Protein AF-A0A561TU71-F1 (afdb_monomer_lite)

Sequence (64 aa):
MGRADVGSLLSVALTTAVGEPPARGAVTLLRTGVRPSFSLAEARCVERIAGHMAIVAERNAEPA

Structure (mmCIF, N/CA/C/O backbone):
data_AF-A0A561TU71-F1
#
_entry.id   AF-A0A561TU71-F1
#
loop_
_atom_site.group_PDB
_atom_site.id
_atom_site.type_symbol
_atom_site.label_atom_id
_atom_site.label_alt_id
_atom_site.label_comp_id
_atom_site.label_asym_id
_atom_site.label_entity_id
_atom_site.label_seq_id
_atom_site.pdbx_PDB_ins_code
_atom_site.Cartn_x
_atom_site.Cartn_y
_atom_site.Cartn_z
_atom_site.occupancy
_atom_site.B_iso_or_equiv
_atom_site.auth_seq_id
_atom_site.auth_comp_id
_atom_site.auth_asym_id
_atom_site.auth_atom_id
_atom_site.pdbx_PDB_model_num
ATOM 1 N N . MET A 1 1 ? -17.606 -18.622 -0.528 1.00 46.66 1 MET A N 1
ATOM 2 C CA . MET A 1 1 ? -16.472 -17.674 -0.581 1.00 46.66 1 MET A CA 1
ATOM 3 C C . MET A 1 1 ? -16.867 -16.441 0.225 1.00 46.66 1 MET A C 1
ATOM 5 O O . MET A 1 1 ? -17.870 -15.831 -0.119 1.00 46.66 1 MET A O 1
ATOM 9 N N . GLY A 1 2 ? -16.203 -16.150 1.347 1.00 71.38 2 GLY A N 1
ATOM 10 C CA . GLY A 1 2 ? -16.577 -15.031 2.227 1.00 71.38 2 GLY A CA 1
ATOM 11 C C . GLY A 1 2 ? -16.051 -13.692 1.703 1.00 71.38 2 GLY A C 1
ATOM 12 O O . GLY A 1 2 ? -14.914 -13.624 1.241 1.00 71.38 2 GLY A O 1
ATOM 13 N N . ARG A 1 3 ? -16.867 -12.632 1.763 1.00 77.25 3 ARG A N 1
ATOM 14 C CA . ARG A 1 3 ? -16.419 -11.258 1.489 1.00 77.25 3 ARG A CA 1
ATOM 15 C C . ARG A 1 3 ? -15.597 -10.775 2.685 1.00 77.25 3 ARG A C 1
ATOM 17 O O . ARG A 1 3 ? -16.067 -10.872 3.814 1.00 77.25 3 ARG A O 1
ATOM 24 N N . ALA A 1 4 ? -14.386 -10.278 2.445 1.00 75.81 4 ALA A N 1
ATOM 25 C CA . ALA A 1 4 ? -13.585 -9.673 3.503 1.00 75.81 4 ALA A CA 1
ATOM 26 C C . ALA A 1 4 ? -14.209 -8.332 3.919 1.00 75.81 4 ALA A C 1
ATOM 28 O O . ALA A 1 4 ? -14.459 -7.475 3.069 1.00 75.81 4 ALA A O 1
ATOM 29 N N . ASP A 1 5 ? -14.457 -8.163 5.215 1.00 87.94 5 ASP A N 1
ATOM 30 C CA . ASP A 1 5 ? -14.911 -6.899 5.794 1.00 87.94 5 ASP A CA 1
ATOM 31 C C . ASP A 1 5 ? -13.712 -5.955 5.970 1.00 87.94 5 ASP A C 1
ATOM 33 O O . ASP A 1 5 ? -13.007 -5.988 6.982 1.00 87.94 5 ASP A O 1
ATOM 37 N N . VAL A 1 6 ? -13.404 -5.197 4.915 1.00 90.19 6 VAL A N 1
ATOM 38 C CA . VAL A 1 6 ? -12.272 -4.262 4.869 1.00 90.19 6 VAL A CA 1
ATOM 39 C C . VAL A 1 6 ? -12.729 -2.901 5.384 1.00 90.19 6 VAL A C 1
ATOM 41 O O . VAL A 1 6 ? -13.481 -2.202 4.711 1.00 90.19 6 VAL A O 1
ATOM 44 N N . GLY A 1 7 ? -12.229 -2.508 6.555 1.00 92.25 7 GLY A N 1
ATOM 45 C CA . GLY A 1 7 ? -12.514 -1.206 7.163 1.00 92.25 7 GLY A CA 1
ATOM 46 C C . GLY A 1 7 ? -11.594 -0.087 6.667 1.00 92.25 7 GLY A C 1
ATOM 47 O O . GLY A 1 7 ? -11.988 1.075 6.653 1.00 92.25 7 GLY A O 1
ATOM 48 N N . SER A 1 8 ? -10.368 -0.405 6.237 1.00 94.56 8 SER A N 1
ATOM 49 C CA . SER A 1 8 ? -9.474 0.567 5.590 1.00 94.56 8 SER A CA 1
ATOM 50 C C . SER A 1 8 ? -8.462 -0.103 4.663 1.00 94.56 8 SER A C 1
ATOM 52 O O . SER A 1 8 ? -8.102 -1.269 4.845 1.00 94.56 8 SER A O 1
ATOM 54 N N . LEU A 1 9 ? -7.989 0.649 3.667 1.00 96.12 9 LEU A N 1
ATOM 55 C CA . LEU A 1 9 ? -6.924 0.229 2.759 1.00 96.12 9 LEU A CA 1
ATOM 56 C C . LEU A 1 9 ? -5.878 1.332 2.594 1.00 96.12 9 LEU A C 1
ATOM 58 O O . LEU A 1 9 ? -6.193 2.516 2.694 1.00 96.12 9 LEU A O 1
ATOM 62 N N . LEU A 1 10 ? -4.645 0.926 2.308 1.00 96.69 10 LEU A N 1
ATOM 63 C CA . LEU A 1 10 ? -3.546 1.805 1.921 1.00 96.69 10 LEU A CA 1
ATOM 64 C C . LEU A 1 10 ? -2.917 1.239 0.652 1.00 96.69 10 LEU A C 1
ATOM 66 O O . LEU A 1 10 ? -2.494 0.085 0.646 1.00 96.69 10 LEU A O 1
ATOM 70 N N . SER A 1 11 ? -2.868 2.040 -0.411 1.00 96.00 11 SER A N 1
ATOM 71 C CA . SER A 1 11 ? -2.284 1.646 -1.692 1.00 96.00 11 SER A CA 1
ATOM 72 C C . SER A 1 11 ? -1.162 2.601 -2.069 1.00 96.00 11 SER A C 1
ATOM 74 O O . SER A 1 11 ? -1.359 3.815 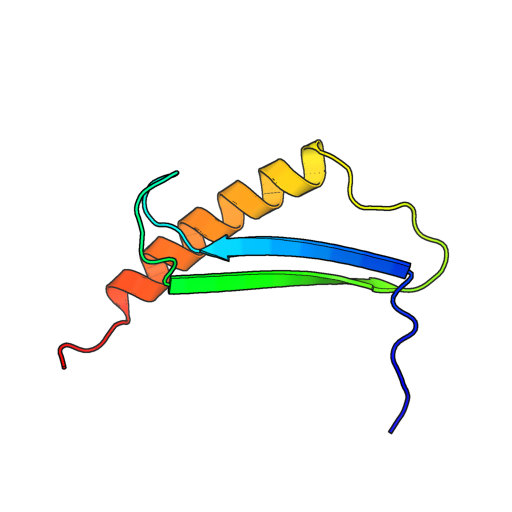-2.044 1.00 96.00 11 SER A O 1
ATOM 76 N N . VAL A 1 12 ? 0.007 2.055 -2.398 1.00 93.69 12 VAL A N 1
ATOM 77 C CA . VAL A 1 12 ? 1.203 2.826 -2.751 1.00 93.69 12 VAL A CA 1
ATOM 78 C C . VAL A 1 12 ? 1.800 2.279 -4.041 1.00 93.69 12 VAL A C 1
ATOM 80 O O . VAL A 1 12 ? 1.949 1.068 -4.200 1.00 93.69 12 VAL A O 1
ATOM 83 N N . ALA A 1 13 ? 2.138 3.172 -4.968 1.00 91.69 13 ALA A N 1
ATOM 84 C CA . ALA A 1 13 ? 2.752 2.807 -6.238 1.00 91.69 13 ALA A CA 1
ATOM 85 C C . ALA A 1 13 ? 4.191 2.296 -6.046 1.00 91.69 13 ALA A C 1
ATOM 87 O O . ALA A 1 13 ? 4.950 2.819 -5.233 1.00 91.69 13 ALA A O 1
ATOM 88 N N . LEU A 1 14 ? 4.578 1.293 -6.834 1.00 91.44 14 LEU A N 1
ATOM 89 C CA . LEU A 1 14 ? 5.953 0.807 -6.915 1.00 91.44 14 LEU A CA 1
ATOM 90 C C . LEU A 1 14 ? 6.728 1.677 -7.914 1.00 91.44 14 LEU A C 1
ATOM 92 O O . LEU A 1 14 ? 6.687 1.434 -9.122 1.00 91.44 14 LEU A O 1
ATOM 96 N N . THR A 1 15 ? 7.411 2.705 -7.413 1.00 82.94 15 THR A N 1
ATOM 97 C CA . THR A 1 15 ? 8.232 3.630 -8.212 1.00 82.94 15 THR A CA 1
ATOM 98 C C . THR A 1 15 ? 9.691 3.567 -7.767 1.00 82.94 15 THR A C 1
ATOM 100 O O . THR A 1 15 ? 9.964 3.649 -6.570 1.00 82.94 15 THR A O 1
ATOM 103 N N . THR A 1 16 ? 10.627 3.431 -8.709 1.00 73.38 16 THR A N 1
ATOM 104 C CA . THR A 1 16 ? 12.077 3.395 -8.431 1.00 73.38 16 THR A CA 1
ATOM 105 C C . THR A 1 16 ? 12.629 4.779 -8.077 1.00 73.38 16 THR A C 1
ATOM 107 O O . THR A 1 16 ? 13.506 4.888 -7.223 1.00 73.38 16 THR A O 1
ATOM 110 N N . ALA A 1 17 ? 12.046 5.839 -8.645 1.00 70.06 17 ALA A N 1
ATOM 111 C CA . ALA A 1 17 ? 12.227 7.225 -8.231 1.00 70.06 17 ALA A CA 1
ATOM 112 C C . ALA A 1 17 ? 10.861 7.884 -7.984 1.00 70.06 17 ALA A C 1
ATOM 114 O O . ALA A 1 17 ? 9.901 7.669 -8.727 1.00 70.06 17 ALA A O 1
ATOM 115 N N . VAL A 1 18 ? 10.756 8.676 -6.912 1.00 61.59 18 VAL A N 1
ATOM 116 C CA . VAL A 1 18 ? 9.521 9.400 -6.580 1.00 61.59 18 VAL A CA 1
ATOM 117 C C . VAL A 1 18 ? 9.211 10.385 -7.707 1.00 61.59 18 VAL A C 1
ATOM 119 O O . VAL A 1 18 ? 9.988 11.300 -7.955 1.00 61.59 18 VAL A O 1
ATOM 122 N N . GLY A 1 19 ? 8.064 10.208 -8.363 1.00 61.38 19 GLY A N 1
ATOM 123 C CA . GLY A 1 19 ? 7.604 11.095 -9.434 1.00 61.38 19 GLY A CA 1
ATOM 124 C C . GLY A 1 19 ? 8.025 10.693 -10.849 1.00 61.38 19 GLY A C 1
ATOM 125 O O . GLY A 1 19 ? 7.600 11.365 -11.785 1.00 61.38 19 GLY A O 1
ATOM 126 N N . GLU A 1 20 ? 8.777 9.602 -11.033 1.00 64.25 20 GLU A N 1
ATOM 127 C CA . GLU A 1 20 ? 9.124 9.115 -12.374 1.00 64.25 20 GLU A CA 1
ATOM 128 C C . GLU A 1 20 ? 8.208 7.960 -12.818 1.00 64.25 20 GLU A C 1
ATOM 130 O O . GLU A 1 20 ? 8.267 6.859 -12.260 1.00 64.25 20 GLU A O 1
ATOM 135 N N . PRO A 1 21 ? 7.323 8.184 -13.806 1.00 65.00 21 PRO A N 1
ATOM 136 C CA . PRO A 1 21 ? 6.570 7.110 -14.439 1.00 65.00 21 PRO A CA 1
ATOM 137 C C . PRO A 1 21 ? 7.464 6.244 -15.355 1.00 65.00 21 PRO A C 1
ATOM 139 O O . PRO A 1 21 ? 8.479 6.725 -15.855 1.00 65.00 21 PRO A O 1
ATOM 142 N N . PRO A 1 22 ? 7.054 4.997 -15.664 1.00 72.94 22 PRO A N 1
ATOM 143 C CA . PRO A 1 22 ? 5.824 4.347 -15.213 1.00 72.94 22 PRO A CA 1
ATOM 144 C C . PRO A 1 22 ? 5.982 3.635 -13.860 1.00 72.94 22 PRO A C 1
ATOM 146 O O . PRO A 1 22 ? 6.982 2.965 -13.597 1.00 72.94 22 PRO A O 1
ATOM 149 N N . ALA A 1 23 ? 4.937 3.709 -13.030 1.00 78.88 23 ALA A N 1
ATOM 150 C CA . ALA A 1 23 ? 4.819 2.843 -11.861 1.00 78.88 23 ALA A CA 1
ATOM 151 C C . ALA A 1 23 ? 4.810 1.374 -12.310 1.00 78.88 23 ALA A C 1
ATOM 153 O O . ALA A 1 23 ? 4.065 0.995 -13.213 1.00 78.88 23 ALA A O 1
ATOM 154 N N . ARG A 1 24 ? 5.629 0.538 -11.668 1.00 84.06 24 ARG A N 1
ATOM 155 C CA . ARG A 1 24 ? 5.778 -0.887 -12.020 1.00 84.06 24 ARG A CA 1
ATOM 156 C C . ARG A 1 24 ? 4.650 -1.763 -11.468 1.00 84.06 24 ARG A C 1
ATOM 158 O O . ARG A 1 24 ? 4.526 -2.922 -11.840 1.00 84.06 24 ARG A O 1
ATOM 165 N N . GLY A 1 25 ? 3.838 -1.208 -10.574 1.00 89.00 25 GLY A N 1
ATOM 166 C CA . GLY A 1 25 ? 2.722 -1.864 -9.905 1.00 89.00 25 GLY A CA 1
ATOM 167 C C . GLY A 1 25 ? 2.281 -1.054 -8.689 1.00 89.00 25 GLY A C 1
ATOM 168 O O . GLY A 1 25 ? 2.655 0.112 -8.544 1.00 89.00 25 GLY A O 1
ATOM 169 N N . ALA A 1 26 ? 1.526 -1.678 -7.789 1.00 92.69 26 ALA A N 1
ATOM 170 C CA . ALA A 1 26 ? 1.169 -1.100 -6.497 1.00 92.69 26 ALA A CA 1
ATOM 171 C C . ALA A 1 26 ? 1.190 -2.169 -5.399 1.00 92.69 26 ALA A C 1
ATOM 173 O O . ALA A 1 26 ? 0.853 -3.327 -5.646 1.00 92.69 26 ALA A O 1
ATOM 174 N N . VAL A 1 27 ? 1.552 -1.767 -4.182 1.00 94.62 27 VAL A N 1
ATOM 175 C CA . VAL A 1 27 ? 1.329 -2.556 -2.968 1.00 94.62 27 VAL A CA 1
ATOM 176 C C . VAL A 1 27 ? 0.061 -2.054 -2.289 1.00 94.62 27 VAL A C 1
ATOM 178 O O . VAL A 1 27 ? -0.075 -0.862 -2.015 1.00 94.62 27 VAL A O 1
ATOM 181 N N . THR A 1 28 ? -0.878 -2.960 -2.017 1.00 96.00 28 THR A N 1
ATOM 182 C CA . THR A 1 28 ? -2.134 -2.639 -1.332 1.00 96.00 28 THR A CA 1
ATOM 183 C C . THR A 1 28 ? -2.229 -3.422 -0.032 1.00 96.00 28 THR A C 1
ATOM 185 O O . THR A 1 28 ? -2.253 -4.651 -0.032 1.00 96.00 28 THR A O 1
ATOM 188 N N . LEU A 1 29 ? -2.309 -2.704 1.086 1.00 95.75 29 LEU A N 1
ATOM 189 C CA . LEU A 1 29 ? -2.594 -3.271 2.396 1.00 95.75 29 LEU A CA 1
ATOM 190 C C . LEU A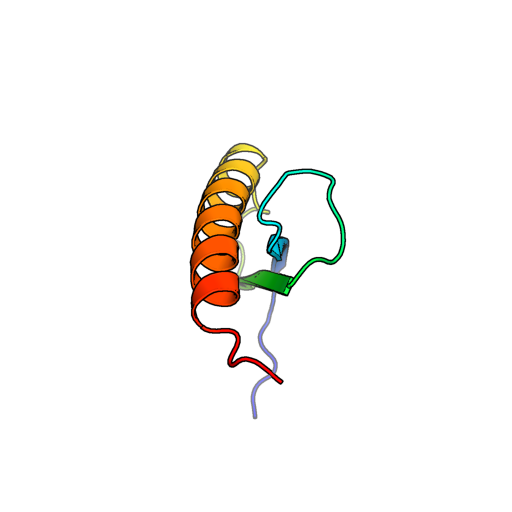 1 29 ? -4.080 -3.123 2.699 1.00 95.75 29 LEU A C 1
ATOM 192 O O . LEU A 1 29 ? -4.643 -2.038 2.562 1.00 95.75 29 LEU A O 1
ATOM 196 N N . LEU A 1 30 ? -4.698 -4.211 3.151 1.00 95.00 30 LEU A N 1
ATOM 197 C CA . LEU A 1 30 ? -6.094 -4.251 3.572 1.00 95.00 30 LEU A CA 1
ATOM 198 C C . LEU A 1 30 ? -6.146 -4.487 5.078 1.00 95.00 30 LEU A C 1
ATOM 200 O O . LEU A 1 30 ? -5.430 -5.336 5.609 1.00 95.00 30 LEU A O 1
ATOM 204 N N . ARG A 1 31 ? -7.003 -3.745 5.770 1.00 94.19 31 ARG A N 1
ATOM 205 C CA . ARG A 1 31 ? -7.209 -3.864 7.211 1.00 94.19 31 ARG A CA 1
ATOM 206 C C . ARG A 1 31 ? -8.673 -4.160 7.483 1.00 94.19 31 ARG A C 1
ATOM 208 O O . ARG A 1 31 ? -9.555 -3.443 7.016 1.00 94.19 31 ARG A O 1
ATOM 215 N N . THR A 1 32 ? -8.915 -5.221 8.239 1.00 92.12 32 THR A N 1
ATOM 216 C CA . THR A 1 32 ? -10.256 -5.687 8.597 1.00 92.12 32 THR A CA 1
ATOM 217 C C . THR A 1 32 ? -10.581 -5.391 10.061 1.00 92.12 32 THR A C 1
ATOM 219 O O . THR A 1 32 ? -9.685 -5.124 10.874 1.00 92.12 32 THR A O 1
ATOM 222 N N . GLY A 1 33 ? -11.870 -5.453 10.398 1.00 87.56 33 GLY A N 1
ATOM 223 C CA . GLY A 1 33 ? -12.379 -5.222 11.751 1.00 87.56 33 GLY A CA 1
ATOM 224 C C . GLY A 1 33 ? -12.315 -3.757 12.202 1.00 87.56 33 GLY A C 1
ATOM 225 O O . GLY A 1 33 ? -12.063 -2.852 11.413 1.00 87.56 33 GLY A O 1
ATO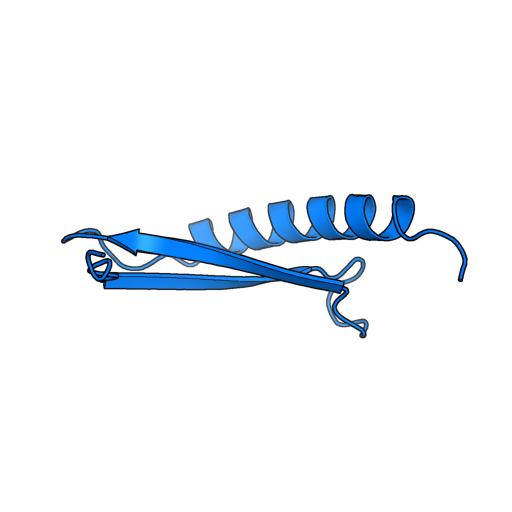M 226 N N . VAL A 1 34 ? -12.512 -3.520 13.503 1.00 86.31 34 VAL A N 1
ATOM 227 C CA . VAL A 1 34 ? -12.647 -2.179 14.120 1.00 86.31 34 VAL A CA 1
ATOM 228 C C . VAL A 1 34 ? -11.319 -1.435 14.340 1.00 86.31 34 VAL A C 1
ATOM 230 O O . VAL A 1 34 ? -11.185 -0.621 15.252 1.00 86.31 34 VAL A O 1
ATOM 233 N N . ARG A 1 35 ? -10.292 -1.733 13.539 1.00 87.88 35 ARG A N 1
ATOM 234 C CA . ARG A 1 35 ? -8.989 -1.067 13.657 1.00 87.88 35 ARG A CA 1
ATOM 235 C C . ARG A 1 35 ? -9.047 0.338 13.036 1.00 87.88 35 ARG A C 1
ATOM 237 O O . ARG A 1 35 ? -9.726 0.512 12.026 1.00 87.88 35 ARG A O 1
ATOM 244 N N . PRO A 1 36 ? -8.296 1.319 13.571 1.00 91.81 36 PRO A N 1
ATOM 245 C CA . PRO A 1 36 ? -8.234 2.651 12.977 1.00 91.81 36 PRO A CA 1
ATOM 246 C C . PRO A 1 36 ? -7.661 2.605 11.555 1.00 91.81 36 PRO A C 1
ATOM 248 O O . PRO A 1 36 ? -6.907 1.687 11.204 1.00 91.81 36 PRO A O 1
ATOM 251 N N . SER A 1 37 ? -7.994 3.618 10.754 1.00 94.62 37 SER A N 1
ATOM 252 C CA . SER A 1 37 ? -7.406 3.838 9.429 1.00 94.62 37 SER A CA 1
ATOM 253 C C . SER A 1 37 ? -5.881 3.939 9.494 1.00 94.62 37 SER A C 1
ATOM 255 O O . SER A 1 37 ? -5.311 4.270 10.535 1.00 94.62 37 SER A O 1
ATOM 257 N N . PHE A 1 38 ? -5.217 3.663 8.371 1.00 97.19 38 PHE A N 1
ATOM 258 C CA . PHE A 1 38 ? -3.772 3.844 8.261 1.00 97.19 38 PHE A CA 1
ATOM 259 C C . PHE A 1 38 ? -3.388 5.307 8.512 1.00 97.19 38 PHE A C 1
ATOM 261 O O . PHE A 1 38 ? -3.963 6.231 7.938 1.00 97.19 38 PHE A O 1
ATOM 268 N N . SER A 1 39 ? -2.401 5.502 9.374 1.00 96.88 39 SER A N 1
ATOM 269 C CA . SER A 1 39 ? -1.787 6.793 9.661 1.00 96.88 39 SER A CA 1
ATOM 270 C C . SER A 1 39 ? -0.786 7.200 8.576 1.00 96.88 39 SER A C 1
ATOM 272 O O . SER A 1 39 ? -0.289 6.377 7.806 1.00 96.88 39 SER A O 1
ATOM 274 N N . LEU A 1 40 ? -0.407 8.481 8.563 1.00 96.38 40 LEU A N 1
ATOM 275 C CA . LEU A 1 40 ? 0.650 8.984 7.677 1.00 96.38 40 LEU A CA 1
ATOM 276 C C . LEU A 1 40 ? 2.018 8.343 7.957 1.00 96.38 40 LEU A C 1
ATOM 278 O O . LEU A 1 40 ? 2.810 8.153 7.037 1.00 96.38 40 LEU A O 1
ATOM 282 N N . ALA A 1 41 ? 2.305 7.992 9.214 1.00 97.12 41 ALA A N 1
ATOM 283 C CA . ALA A 1 41 ? 3.542 7.299 9.567 1.00 97.12 41 ALA A CA 1
ATOM 284 C C . ALA A 1 41 ? 3.582 5.888 8.959 1.00 97.12 41 ALA A C 1
ATOM 286 O O . ALA A 1 41 ? 4.606 5.476 8.412 1.00 97.12 41 ALA A O 1
ATOM 287 N N . GLU A 1 42 ? 2.454 5.173 8.996 1.00 96.50 42 GLU A N 1
ATOM 288 C CA . GLU A 1 42 ? 2.309 3.882 8.321 1.00 96.50 42 GLU A CA 1
ATOM 289 C C . GLU A 1 42 ? 2.422 4.038 6.802 1.00 96.50 42 GLU A C 1
ATOM 291 O O . GLU A 1 42 ? 3.151 3.271 6.179 1.00 96.50 42 GLU A O 1
ATOM 296 N N . ALA A 1 43 ? 1.798 5.066 6.216 1.00 95.31 43 ALA A N 1
ATOM 297 C CA . ALA A 1 43 ? 1.922 5.364 4.789 1.00 95.31 43 ALA A CA 1
ATOM 298 C C . ALA A 1 43 ? 3.385 5.545 4.360 1.00 95.31 43 ALA A C 1
ATOM 300 O O . ALA A 1 43 ? 3.840 4.857 3.449 1.00 95.31 43 ALA A O 1
ATOM 301 N N . ARG A 1 44 ? 4.164 6.358 5.086 1.00 95.06 44 ARG A N 1
ATOM 302 C CA . ARG A 1 44 ? 5.600 6.544 4.806 1.00 95.06 44 ARG A CA 1
ATOM 303 C C . ARG A 1 44 ? 6.421 5.266 4.946 1.00 95.06 44 ARG A C 1
ATOM 305 O O . ARG A 1 44 ? 7.396 5.066 4.223 1.00 95.06 44 ARG A O 1
ATOM 312 N N . CYS A 1 45 ? 6.060 4.397 5.888 1.00 95.81 45 CYS A N 1
ATOM 313 C CA . CYS A 1 45 ? 6.713 3.097 6.013 1.00 95.81 45 CYS A CA 1
ATOM 314 C C . CYS A 1 45 ? 6.456 2.242 4.764 1.00 95.81 45 CYS A C 1
ATOM 316 O O . CYS A 1 45 ? 7.389 1.678 4.192 1.00 95.81 45 CYS A O 1
ATOM 318 N N . VAL A 1 46 ? 5.207 2.213 4.294 1.00 95.88 46 VAL A N 1
ATOM 319 C CA . VAL A 1 46 ? 4.821 1.478 3.085 1.00 95.88 46 VAL A CA 1
ATOM 320 C C . VAL A 1 46 ? 5.442 2.080 1.828 1.00 95.88 46 VAL A C 1
ATOM 322 O O . VAL A 1 46 ? 5.876 1.318 0.977 1.00 95.88 46 VAL A O 1
ATOM 325 N N . GLU A 1 47 ? 5.594 3.400 1.725 1.00 93.00 47 GLU A N 1
ATOM 326 C CA . GLU A 1 47 ? 6.352 4.051 0.641 1.00 93.00 47 GLU A CA 1
ATOM 327 C C . GLU A 1 47 ? 7.800 3.565 0.575 1.00 93.00 47 GLU A C 1
ATOM 329 O O . GLU A 1 47 ? 8.296 3.211 -0.496 1.00 93.00 47 GLU A O 1
ATOM 334 N N . ARG A 1 48 ? 8.474 3.457 1.725 1.00 92.56 48 ARG A N 1
ATOM 335 C CA . ARG A 1 48 ? 9.829 2.901 1.769 1.00 92.56 48 ARG A CA 1
ATOM 336 C C . ARG A 1 48 ? 9.843 1.434 1.333 1.00 92.56 48 ARG A C 1
ATOM 338 O O . ARG A 1 48 ? 10.746 1.032 0.605 1.00 92.56 48 ARG A O 1
ATOM 345 N N . ILE A 1 49 ? 8.868 0.628 1.753 1.00 94.19 49 ILE A N 1
ATOM 346 C CA . ILE A 1 49 ? 8.743 -0.776 1.323 1.00 94.19 49 ILE A CA 1
ATOM 347 C C . ILE A 1 49 ? 8.498 -0.860 -0.192 1.00 94.19 49 ILE A C 1
ATOM 349 O O . ILE A 1 49 ? 9.161 -1.637 -0.877 1.00 94.19 49 ILE A O 1
ATOM 353 N N . ALA A 1 50 ? 7.604 -0.024 -0.719 1.00 92.69 50 ALA A N 1
ATOM 354 C CA . ALA A 1 50 ? 7.270 0.055 -2.134 1.00 92.69 50 ALA A CA 1
ATOM 355 C C . ALA A 1 50 ? 8.495 0.401 -2.994 1.00 92.69 50 ALA A C 1
ATOM 357 O O . ALA A 1 50 ? 8.696 -0.224 -4.032 1.00 92.69 50 ALA A O 1
ATOM 358 N N . GLY A 1 51 ? 9.361 1.312 -2.536 1.00 90.69 51 GLY A N 1
ATOM 359 C CA . GLY A 1 51 ? 10.625 1.617 -3.214 1.00 90.69 51 GLY A CA 1
ATOM 360 C C . GLY A 1 51 ? 11.550 0.399 -3.331 1.00 90.69 51 GLY A C 1
ATOM 361 O O . GLY A 1 51 ? 12.075 0.119 -4.406 1.00 90.69 51 GLY A O 1
ATOM 362 N N . HIS A 1 52 ? 11.693 -0.396 -2.265 1.00 91.88 52 HIS A N 1
ATOM 363 C CA . HIS A 1 52 ? 12.482 -1.635 -2.328 1.00 91.88 52 HIS A CA 1
ATOM 364 C C . HIS A 1 52 ? 11.859 -2.664 -3.279 1.00 91.88 52 HIS A C 1
ATOM 366 O O . HIS A 1 52 ? 12.570 -3.282 -4.071 1.00 91.88 52 HIS A O 1
ATOM 372 N N . MET A 1 53 ? 10.534 -2.830 -3.235 1.00 92.12 53 MET A N 1
ATOM 373 C CA . MET A 1 53 ? 9.815 -3.717 -4.154 1.00 92.12 53 MET A CA 1
ATOM 374 C C . MET A 1 53 ? 9.966 -3.269 -5.611 1.00 92.12 53 MET A C 1
ATOM 376 O O . MET A 1 53 ? 10.115 -4.119 -6.481 1.00 92.12 53 MET A O 1
ATOM 380 N N . ALA A 1 54 ? 9.985 -1.961 -5.881 1.00 90.25 54 ALA A N 1
ATOM 381 C CA . ALA A 1 54 ? 10.196 -1.419 -7.219 1.00 90.25 54 ALA A CA 1
ATOM 382 C C . ALA A 1 54 ? 11.588 -1.769 -7.771 1.00 90.25 54 ALA A C 1
ATOM 384 O O . ALA A 1 54 ? 11.684 -2.210 -8.911 1.00 90.25 54 ALA A O 1
ATOM 385 N N . ILE A 1 55 ? 12.644 -1.659 -6.955 1.00 88.50 55 ILE A N 1
ATOM 386 C CA . ILE A 1 55 ? 14.014 -2.064 -7.333 1.00 88.50 55 ILE A CA 1
ATOM 387 C C . ILE A 1 55 ? 14.063 -3.569 -7.636 1.00 88.50 55 ILE A C 1
ATOM 389 O O . ILE A 1 55 ? 14.677 -3.999 -8.612 1.00 88.50 55 ILE A O 1
ATOM 393 N N . VAL A 1 56 ? 13.414 -4.396 -6.810 1.00 89.88 56 VAL A N 1
ATOM 394 C CA . VAL A 1 56 ? 13.351 -5.845 -7.055 1.00 89.88 56 VAL A CA 1
ATOM 395 C C . VAL A 1 56 ? 12.579 -6.142 -8.341 1.00 89.88 56 VAL A C 1
ATOM 397 O O . VAL A 1 56 ? 13.044 -6.945 -9.145 1.00 89.88 56 VAL A O 1
ATOM 400 N N . ALA A 1 57 ? 11.442 -5.483 -8.567 1.00 86.81 57 ALA A N 1
ATOM 401 C CA . ALA A 1 57 ? 10.646 -5.641 -9.780 1.00 86.81 57 ALA A CA 1
ATOM 402 C C . ALA A 1 57 ? 11.426 -5.226 -11.038 1.00 86.81 57 ALA A C 1
ATOM 404 O O . ALA A 1 57 ? 11.363 -5.924 -12.042 1.00 86.81 57 ALA A O 1
ATOM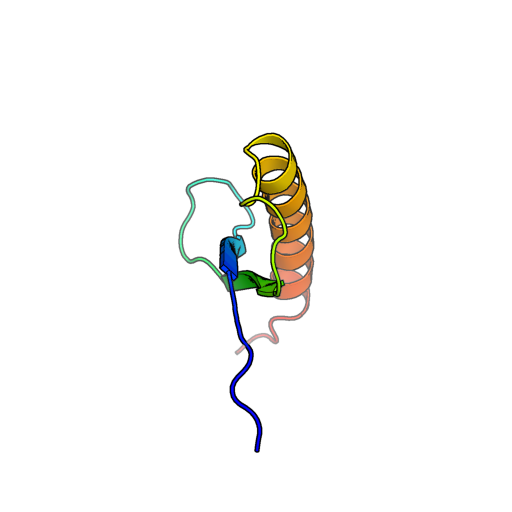 405 N N . GLU A 1 58 ? 12.208 -4.145 -10.974 1.00 85.00 58 GLU A N 1
ATOM 406 C CA . GLU A 1 58 ? 13.083 -3.703 -12.065 1.00 85.00 58 GLU A CA 1
ATOM 407 C C . GLU A 1 58 ? 14.156 -4.746 -12.399 1.00 85.00 58 GLU A C 1
ATOM 409 O O . GLU A 1 58 ? 14.364 -5.064 -13.564 1.00 85.00 58 GLU A O 1
ATOM 414 N N . ARG A 1 59 ? 14.800 -5.334 -11.384 1.00 85.38 59 ARG A N 1
ATOM 415 C CA . ARG A 1 59 ? 15.839 -6.358 -11.586 1.00 85.38 59 ARG A CA 1
ATOM 416 C C . ARG A 1 59 ? 15.313 -7.685 -12.131 1.00 85.38 59 ARG A C 1
ATOM 418 O O . ARG A 1 59 ? 16.082 -8.420 -12.736 1.00 85.38 59 ARG A O 1
ATOM 425 N N . ASN A 1 60 ? 14.051 -8.012 -11.858 1.00 84.62 60 ASN A N 1
ATOM 426 C CA . ASN A 1 60 ? 13.412 -9.253 -12.307 1.00 84.62 60 ASN A CA 1
ATOM 427 C C . ASN A 1 60 ? 12.590 -9.070 -13.588 1.00 84.62 60 ASN A C 1
ATOM 429 O O . ASN A 1 60 ? 11.987 -10.034 -14.055 1.00 84.62 60 ASN A O 1
ATOM 433 N N . ALA A 1 61 ? 12.530 -7.859 -14.145 1.00 77.69 61 ALA A N 1
ATOM 434 C CA . ALA A 1 61 ? 11.964 -7.672 -15.467 1.00 77.69 61 ALA A CA 1
ATOM 435 C C . ALA A 1 61 ? 12.883 -8.385 -16.469 1.00 77.69 61 ALA A C 1
ATOM 437 O O . ALA A 1 61 ? 13.999 -7.929 -16.721 1.00 77.69 61 ALA A O 1
ATOM 438 N N . GLU A 1 62 ? 12.445 -9.535 -16.991 1.00 68.69 62 GLU A N 1
ATOM 439 C CA . GLU A 1 62 ? 13.142 -10.191 -18.097 1.00 68.69 62 GLU A CA 1
ATOM 440 C C . GLU A 1 62 ? 13.258 -9.200 -19.269 1.00 68.69 62 GLU A C 1
ATOM 442 O O . GLU A 1 62 ? 12.316 -8.432 -19.512 1.00 68.69 62 GLU A O 1
ATOM 447 N N . PRO A 1 63 ? 14.396 -9.163 -19.988 1.00 60.69 63 PRO A N 1
ATOM 448 C CA . PRO A 1 63 ? 14.462 -8.411 -21.230 1.00 60.69 63 PRO A CA 1
ATOM 449 C C . PRO A 1 63 ? 13.425 -8.997 -22.197 1.00 60.69 63 PRO A C 1
ATOM 451 O O . PRO A 1 63 ? 13.406 -10.207 -22.423 1.00 60.69 63 PRO A O 1
ATOM 454 N N . ALA A 1 64 ? 12.542 -8.127 -22.691 1.00 59.34 64 ALA A N 1
ATOM 455 C CA . ALA A 1 64 ? 11.515 -8.463 -23.674 1.00 59.34 64 ALA A CA 1
ATOM 456 C C . ALA A 1 64 ? 12.11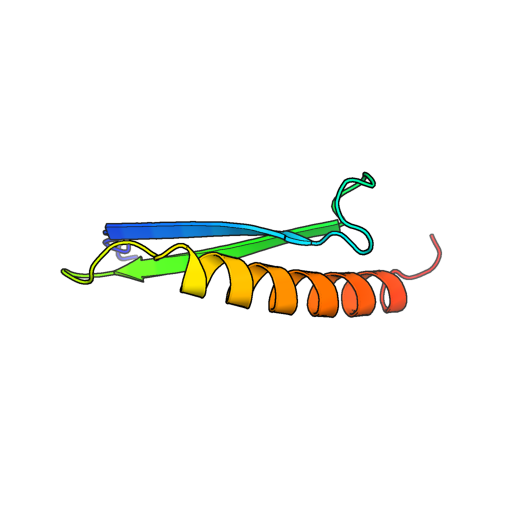6 -8.917 -25.012 1.00 59.34 64 ALA A C 1
ATOM 458 O O . ALA A 1 64 ? 13.196 -8.396 -25.381 1.00 59.34 64 ALA A O 1
#

Organism: NCBI:txid887462

pLDDT: mean 86.0, std 11.8, range [46.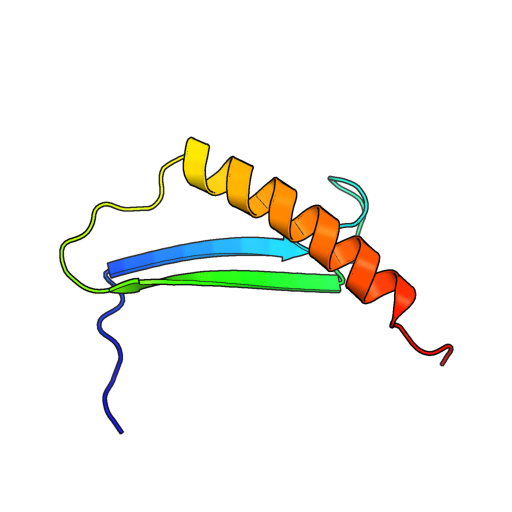66, 97.19]

Foldseek 3Di:
DDDAAFPEKAKDFQDLDVPDDDGLGIDMDTDGDPDDYDDPVNNVVVNVVSNVVSVVSVVPPDDD

Secondary structure (DSSP, 8-state):
-PPP-EEEEEEEE--SSTT-SPP--EEEEEEESSPPPPPHHHHHHHHHHHHHHHHHHHHT----

Radius of gyration: 14.24 Å; chains: 1; bounding box: 32×29×38 Å